Protein AF-A0A660NE47-F1 (afdb_monomer_lite)

Structure (mmCIF, N/CA/C/O backbone):
data_AF-A0A660NE47-F1
#
_entry.id   AF-A0A660NE47-F1
#
loop_
_atom_site.group_PDB
_atom_site.id
_atom_site.type_symbol
_atom_site.label_atom_id
_atom_site.label_alt_id
_atom_site.label_comp_id
_atom_site.label_asym_id
_atom_site.label_entity_id
_atom_site.label_seq_id
_atom_site.pdbx_PDB_ins_code
_atom_site.Cartn_x
_atom_site.Cartn_y
_atom_site.Cartn_z
_atom_site.occupancy
_atom_site.B_iso_or_equiv
_atom_site.auth_seq_id
_atom_site.auth_comp_id
_atom_site.auth_asym_id
_atom_site.auth_atom_id
_atom_site.pdbx_PDB_model_num
ATOM 1 N N . MET A 1 1 ? -8.310 1.914 -0.118 1.00 94.19 1 MET A N 1
ATOM 2 C CA . MET A 1 1 ? -9.191 2.008 1.067 1.00 94.19 1 MET A CA 1
ATOM 3 C C . MET A 1 1 ? -9.814 0.645 1.311 1.00 94.19 1 MET A C 1
ATOM 5 O O . MET A 1 1 ? -10.153 -0.003 0.332 1.00 94.19 1 MET A O 1
ATOM 9 N N . CYS A 1 2 ? -9.970 0.223 2.563 1.00 96.62 2 CYS A N 1
ATOM 10 C CA . CYS A 1 2 ? -10.656 -1.017 2.939 1.00 96.62 2 CYS A CA 1
ATOM 11 C C . CYS A 1 2 ? -11.345 -0.868 4.303 1.00 96.62 2 CYS A C 1
ATOM 13 O O . CYS A 1 2 ? -11.021 0.042 5.065 1.00 96.62 2 CYS A O 1
ATOM 15 N N . VAL A 1 3 ? -12.279 -1.763 4.622 1.00 96.12 3 VAL A N 1
ATOM 16 C CA . VAL A 1 3 ? -12.955 -1.817 5.927 1.00 96.12 3 VAL A CA 1
ATOM 17 C C . VAL A 1 3 ? -12.484 -3.055 6.684 1.00 96.12 3 VAL A C 1
ATOM 19 O O . VAL A 1 3 ? -12.405 -4.131 6.096 1.00 96.12 3 VAL A O 1
ATOM 22 N N . ALA A 1 4 ? -12.189 -2.905 7.975 1.00 94.62 4 ALA A N 1
ATOM 23 C CA . ALA A 1 4 ? -11.858 -4.004 8.878 1.00 94.62 4 ALA A CA 1
ATOM 24 C C . ALA A 1 4 ? -12.346 -3.686 10.294 1.00 94.62 4 ALA A C 1
ATOM 26 O O . ALA A 1 4 ? -12.099 -2.589 10.779 1.00 94.62 4 ALA A O 1
ATOM 27 N N . ASN A 1 5 ? -13.018 -4.626 10.966 1.00 87.31 5 ASN A N 1
ATOM 28 C CA . ASN A 1 5 ? -13.400 -4.525 12.386 1.00 87.31 5 ASN A CA 1
ATOM 29 C C . ASN A 1 5 ? -14.006 -3.164 12.800 1.00 87.31 5 ASN A C 1
ATOM 31 O O . ASN A 1 5 ? -13.603 -2.582 13.800 1.00 87.31 5 ASN A O 1
ATOM 35 N N . 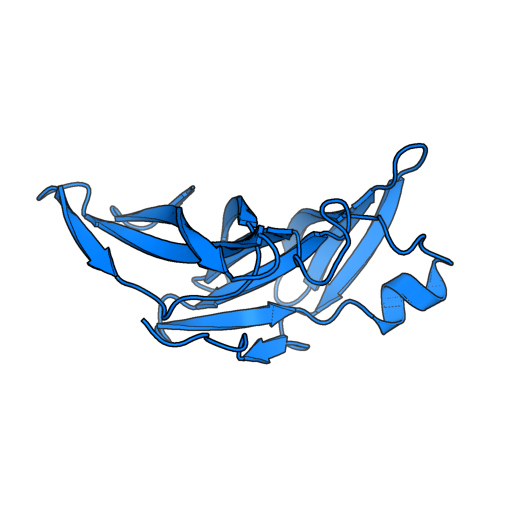ASN A 1 6 ? -14.973 -2.661 12.023 1.00 94.81 6 ASN A N 1
ATOM 36 C CA . ASN A 1 6 ? -15.646 -1.363 12.218 1.00 94.81 6 ASN A CA 1
ATOM 37 C C . ASN A 1 6 ? -14.788 -0.102 11.969 1.00 94.81 6 ASN A C 1
ATOM 39 O O . ASN A 1 6 ? -15.253 1.016 12.175 1.00 94.81 6 ASN A O 1
ATOM 43 N N . ASP A 1 7 ? -13.573 -0.257 11.459 1.00 97.25 7 ASP A N 1
ATOM 44 C CA . ASP A 1 7 ? -12.711 0.841 11.038 1.00 97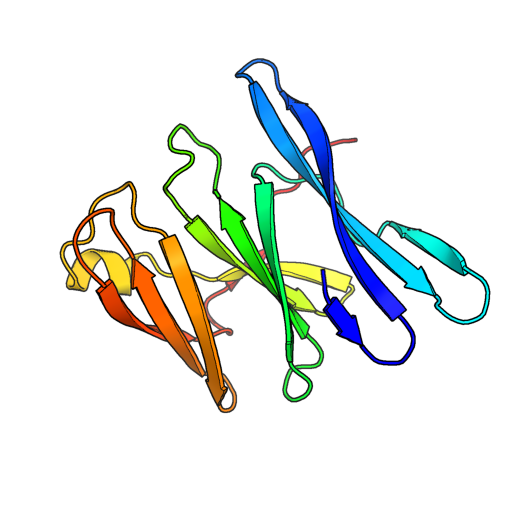.25 7 ASP A CA 1
ATOM 45 C C . ASP A 1 7 ? -12.616 0.895 9.500 1.00 97.25 7 ASP A C 1
ATOM 47 O O . ASP A 1 7 ? -12.475 -0.122 8.814 1.00 97.25 7 ASP A O 1
ATOM 51 N N . LEU A 1 8 ? -12.666 2.106 8.941 1.00 97.88 8 LEU A N 1
ATOM 52 C CA . LEU A 1 8 ? -12.334 2.393 7.546 1.00 97.88 8 LEU A CA 1
ATOM 53 C C . LEU A 1 8 ? -10.872 2.821 7.449 1.00 97.88 8 LEU A C 1
ATOM 55 O O . LEU A 1 8 ? -10.514 3.895 7.930 1.00 97.88 8 LEU A O 1
ATOM 59 N N . TYR A 1 9 ? -10.050 2.031 6.772 1.00 98.31 9 TYR A N 1
ATOM 60 C CA . TYR A 1 9 ? -8.642 2.317 6.519 1.00 98.31 9 TYR A CA 1
ATOM 61 C C . TYR A 1 9 ? -8.475 2.939 5.139 1.00 98.31 9 TYR A C 1
ATOM 63 O O . TYR A 1 9 ? -8.944 2.401 4.131 1.00 98.31 9 TYR A O 1
ATOM 71 N N . TYR A 1 10 ? -7.771 4.061 5.065 1.00 98.12 10 TYR A N 1
ATOM 72 C CA . TYR A 1 10 ? -7.487 4.730 3.802 1.00 98.12 10 TYR A CA 1
ATOM 73 C C . TYR A 1 10 ? -6.130 5.420 3.835 1.00 98.12 10 TYR A C 1
ATOM 75 O O . TYR A 1 10 ? -5.584 5.724 4.892 1.00 98.12 10 TYR A O 1
ATOM 83 N N . ALA A 1 11 ? -5.608 5.690 2.648 1.00 97.62 11 ALA A N 1
ATOM 84 C CA . ALA A 1 11 ? -4.415 6.482 2.446 1.00 97.62 11 ALA A CA 1
ATOM 85 C C . ALA A 1 11 ? -4.769 7.703 1.601 1.00 97.62 11 ALA A C 1
ATOM 87 O O . ALA A 1 11 ? -5.683 7.652 0.776 1.00 97.62 11 ALA A O 1
ATOM 88 N N . THR A 1 12 ? -4.045 8.795 1.805 1.00 96.44 12 THR A N 1
ATOM 89 C CA . THR A 1 12 ? -4.132 9.981 0.950 1.00 96.44 12 THR A CA 1
ATOM 90 C C . THR A 1 12 ? -2.742 10.523 0.698 1.00 96.44 12 THR A C 1
ATOM 92 O O . THR A 1 12 ? -1.895 10.472 1.591 1.00 96.44 12 THR A O 1
ATOM 95 N N . VAL A 1 13 ? -2.540 11.090 -0.491 1.00 96.06 13 VAL A N 1
ATOM 96 C CA . VAL A 1 13 ? -1.419 11.997 -0.738 1.00 96.06 13 VAL A CA 1
ATOM 97 C C . VAL A 1 13 ? -1.684 13.254 0.088 1.00 96.06 13 VAL A C 1
ATOM 99 O O . VAL A 1 13 ? -2.750 13.858 -0.034 1.00 96.06 13 VAL A O 1
ATOM 102 N N . VAL A 1 14 ? -0.766 13.598 0.987 1.00 97.12 14 VAL A N 1
ATOM 103 C CA . VAL A 1 14 ? -0.883 14.747 1.901 1.00 97.12 14 VAL A CA 1
ATOM 104 C C . VAL A 1 14 ? -0.087 15.954 1.411 1.00 97.12 14 VAL A C 1
ATOM 106 O O . VAL A 1 14 ? -0.449 17.087 1.716 1.00 97.12 14 VAL A O 1
ATOM 109 N N . ARG A 1 15 ? 0.968 15.722 0.624 1.00 95.56 15 ARG A N 1
ATOM 110 C CA . ARG A 1 15 ? 1.747 16.750 -0.075 1.00 95.56 15 ARG A CA 1
ATOM 111 C C . ARG A 1 15 ? 2.556 16.125 -1.211 1.00 95.56 15 ARG A C 1
ATOM 113 O O . ARG A 1 15 ? 2.564 14.908 -1.382 1.00 95.56 15 ARG A O 1
ATOM 120 N N . PHE A 1 16 ? 3.294 16.965 -1.920 1.00 92.81 16 PHE A N 1
ATOM 121 C CA . PHE A 1 16 ? 4.367 16.558 -2.818 1.00 92.81 16 PHE A CA 1
ATOM 122 C C . PHE A 1 16 ? 5.694 17.099 -2.283 1.00 92.81 16 PHE A C 1
ATOM 124 O O . PHE A 1 16 ? 5.711 18.168 -1.669 1.00 92.81 16 PHE A O 1
ATOM 131 N N . ASP A 1 17 ? 6.791 16.368 -2.476 1.00 90.56 17 ASP A N 1
ATOM 132 C CA . ASP A 1 17 ? 8.125 16.888 -2.165 1.00 90.56 17 ASP A CA 1
ATOM 133 C C . ASP A 1 17 ? 8.651 17.832 -3.269 1.00 90.56 17 ASP A C 1
ATOM 135 O O . ASP A 1 17 ? 7.964 18.125 -4.252 1.00 90.56 17 ASP A O 1
ATOM 139 N N . ALA A 1 18 ? 9.883 18.326 -3.113 1.00 90.19 18 ALA A N 1
ATOM 140 C CA . ALA A 1 18 ? 10.506 19.240 -4.075 1.00 90.19 18 ALA A CA 1
ATOM 141 C C . ALA A 1 18 ? 10.665 18.637 -5.487 1.00 90.19 18 ALA A C 1
ATOM 143 O O . ALA A 1 18 ? 10.683 19.379 -6.469 1.00 90.19 18 ALA A O 1
ATOM 144 N N . ALA A 1 19 ? 10.743 17.308 -5.600 1.00 88.69 19 ALA A N 1
ATOM 145 C CA . ALA A 1 19 ? 10.821 16.578 -6.861 1.00 88.69 19 ALA A CA 1
ATOM 146 C C . ALA A 1 19 ? 9.432 16.206 -7.419 1.00 88.69 19 ALA A C 1
ATOM 148 O O . ALA A 1 19 ? 9.344 15.471 -8.400 1.00 88.69 19 ALA A O 1
ATOM 149 N N . LYS A 1 20 ? 8.347 16.736 -6.830 1.00 88.94 20 LYS A N 1
ATOM 150 C CA . LYS A 1 20 ? 6.948 16.409 -7.156 1.00 88.94 20 LYS A CA 1
ATOM 151 C C . LYS A 1 20 ? 6.596 14.938 -6.915 1.00 88.94 20 LYS A C 1
ATOM 153 O O . LYS A 1 20 ? 5.643 14.430 -7.502 1.00 88.94 20 LYS A O 1
ATOM 158 N N . ILE A 1 21 ? 7.318 14.265 -6.024 1.00 89.62 21 ILE A N 1
ATOM 159 C CA . ILE A 1 21 ? 7.006 12.901 -5.600 1.00 89.62 21 ILE A CA 1
ATOM 160 C C . ILE A 1 21 ? 5.843 12.980 -4.599 1.00 89.62 21 ILE A C 1
ATOM 162 O O . ILE A 1 21 ? 5.924 13.756 -3.639 1.00 89.62 21 ILE A O 1
ATOM 166 N N . PRO A 1 22 ? 4.744 12.223 -4.793 1.00 93.06 22 PRO A N 1
ATOM 167 C CA . PRO A 1 22 ? 3.651 12.182 -3.832 1.00 93.06 22 PRO A CA 1
ATOM 168 C C . PRO A 1 22 ? 4.141 11.639 -2.493 1.00 93.06 22 PRO A C 1
ATOM 170 O O . PRO A 1 22 ? 4.823 10.618 -2.429 1.00 93.06 22 PRO A O 1
ATOM 173 N N . ILE A 1 23 ? 3.743 12.311 -1.421 1.00 94.88 23 ILE A N 1
ATOM 174 C CA . ILE A 1 23 ? 3.948 11.866 -0.050 1.00 94.88 23 ILE A CA 1
ATOM 175 C C . ILE A 1 23 ? 2.590 11.458 0.512 1.00 94.88 23 ILE A C 1
ATOM 177 O O . ILE A 1 23 ? 1.667 12.275 0.555 1.00 94.88 23 ILE A O 1
ATOM 181 N N . SER A 1 24 ? 2.460 10.202 0.927 1.00 95.94 24 SER A N 1
ATOM 182 C CA . SER A 1 24 ? 1.222 9.621 1.444 1.00 95.94 24 SER A CA 1
ATOM 183 C C . SER A 1 24 ? 1.269 9.372 2.947 1.00 95.94 24 SER A C 1
ATOM 185 O O . SER A 1 24 ? 2.331 9.269 3.553 1.00 95.94 24 SER A O 1
ATOM 187 N N . GLN A 1 25 ? 0.090 9.246 3.554 1.00 97.56 25 GLN A N 1
ATOM 188 C CA . GLN A 1 25 ? -0.077 8.826 4.946 1.00 97.56 25 GLN A CA 1
ATOM 189 C C . GLN A 1 25 ? -1.328 7.956 5.083 1.00 97.56 25 GLN A C 1
ATOM 191 O O . GLN A 1 25 ? -2.333 8.206 4.408 1.00 97.56 25 GLN A O 1
ATOM 196 N N . ILE A 1 26 ? -1.271 6.943 5.953 1.00 98.06 26 ILE A N 1
ATOM 197 C CA . ILE A 1 26 ? -2.402 6.056 6.241 1.00 98.06 26 ILE A CA 1
ATOM 198 C C . ILE A 1 26 ? -3.155 6.556 7.474 1.00 98.06 26 ILE A C 1
ATOM 200 O O . ILE A 1 26 ? -2.581 6.976 8.483 1.00 98.06 26 ILE A O 1
ATOM 204 N N . TYR A 1 27 ? -4.473 6.474 7.380 1.00 98.12 27 TYR A N 1
ATOM 205 C CA . TYR A 1 27 ? -5.427 6.869 8.396 1.00 98.12 27 TYR A CA 1
ATOM 206 C C . TYR A 1 27 ? -6.442 5.755 8.617 1.00 98.12 27 TYR A C 1
ATOM 208 O O . TYR A 1 27 ? -6.682 4.923 7.737 1.00 98.12 27 TYR A O 1
ATOM 216 N N . LYS A 1 28 ? -7.113 5.816 9.766 1.00 97.75 28 LYS A N 1
ATOM 217 C CA . LYS A 1 28 ? -8.392 5.139 9.959 1.00 97.75 28 LYS A CA 1
ATOM 218 C C . LYS A 1 28 ? -9.485 6.083 10.424 1.00 97.75 28 LYS A C 1
ATOM 220 O O . LYS A 1 28 ? -9.199 7.120 11.027 1.00 97.75 28 LYS A O 1
ATOM 225 N N . VAL A 1 29 ? -10.725 5.706 10.150 1.00 98.38 29 VAL A N 1
ATOM 226 C CA . VAL A 1 29 ? -11.934 6.324 10.693 1.00 98.38 29 VAL A CA 1
ATOM 227 C C . VAL A 1 29 ? -12.771 5.244 11.360 1.00 98.38 29 VAL A C 1
ATOM 229 O O . VAL A 1 29 ? -13.156 4.283 10.700 1.00 98.38 29 VAL A O 1
ATOM 232 N N . ASP A 1 30 ? -13.074 5.439 12.639 1.00 97.88 30 ASP A N 1
ATOM 233 C CA . ASP A 1 30 ? -14.055 4.630 13.364 1.00 97.88 30 ASP A CA 1
ATOM 234 C C . ASP A 1 30 ? -15.440 4.863 12.746 1.00 97.88 30 ASP A C 1
ATOM 236 O O . ASP A 1 30 ? -15.914 6.001 12.643 1.00 97.88 30 ASP A O 1
ATOM 240 N N . LEU A 1 31 ? -16.091 3.799 12.275 1.00 97.12 31 LEU A N 1
ATOM 241 C CA . LEU A 1 31 ? -17.361 3.914 11.561 1.00 97.12 31 LEU A CA 1
ATOM 242 C C . LEU A 1 31 ? -18.546 4.235 12.479 1.00 97.12 31 LEU A C 1
ATOM 244 O O . LEU A 1 31 ? -19.560 4.725 11.975 1.00 97.12 31 LEU A O 1
ATOM 248 N N . THR A 1 32 ? -18.419 4.045 13.792 1.00 97.50 32 THR A N 1
ATOM 249 C CA . THR A 1 32 ? -19.452 4.370 14.782 1.00 97.50 32 THR A CA 1
ATOM 250 C C . THR A 1 32 ? -19.436 5.857 15.116 1.00 97.50 32 THR A C 1
ATOM 252 O O . THR A 1 32 ? -20.445 6.538 14.950 1.00 97.50 32 THR A O 1
ATOM 255 N N . ASN A 1 33 ? -18.294 6.383 15.563 1.00 97.06 33 ASN A N 1
ATOM 256 C CA . ASN A 1 33 ? -18.187 7.759 16.074 1.00 97.06 33 ASN A CA 1
ATOM 257 C C . ASN A 1 33 ? -17.518 8.740 15.092 1.00 97.06 33 ASN A C 1
ATOM 259 O O . ASN A 1 33 ? -17.394 9.925 15.396 1.00 97.06 33 ASN A O 1
ATOM 263 N N . LYS A 1 34 ? -17.101 8.262 13.912 1.00 96.69 34 LYS A N 1
ATOM 264 C CA . LYS A 1 34 ? -16.456 9.041 12.839 1.00 96.69 34 LYS A CA 1
ATOM 265 C C . LYS A 1 34 ? -15.100 9.641 13.223 1.00 96.69 34 LYS A C 1
ATOM 267 O O . LYS A 1 34 ? -14.572 10.485 12.495 1.00 96.69 34 LYS A O 1
ATOM 272 N N . LYS A 1 35 ? -14.492 9.200 14.330 1.00 98.12 35 LYS A N 1
ATOM 273 C CA . LYS A 1 35 ? -13.183 9.682 14.775 1.00 98.12 35 LYS A CA 1
ATOM 274 C C . LYS A 1 35 ? -12.095 9.246 13.799 1.00 98.12 35 LYS A C 1
ATOM 276 O O . LYS A 1 35 ? -11.852 8.058 13.599 1.00 98.12 35 LYS A O 1
ATOM 281 N N . LYS A 1 36 ? -11.385 10.230 13.247 1.00 97.69 36 LYS A N 1
ATOM 282 C CA . LYS A 1 36 ? -10.203 10.033 12.402 1.00 97.69 36 LYS A CA 1
ATOM 283 C C . LYS A 1 36 ? -8.942 9.883 13.255 1.00 97.69 36 LYS A C 1
ATOM 285 O O . LYS A 1 36 ? -8.717 10.669 14.171 1.00 97.69 36 LYS A O 1
ATOM 290 N N . THR A 1 37 ? -8.091 8.921 12.906 1.00 97.50 37 THR A N 1
ATOM 291 C CA . THR A 1 37 ? -6.794 8.666 13.553 1.00 97.50 37 THR A CA 1
ATOM 292 C C . THR A 1 37 ? -5.695 8.545 12.495 1.00 97.50 37 THR A C 1
ATOM 294 O O . THR A 1 37 ? -5.885 7.858 11.491 1.00 97.50 37 THR A O 1
ATOM 297 N N . LYS A 1 38 ? -4.554 9.217 12.708 1.00 97.06 38 LYS A N 1
ATOM 298 C CA . LYS A 1 38 ? -3.318 9.005 11.931 1.00 97.06 38 LYS A CA 1
ATOM 299 C C . LYS A 1 38 ? -2.704 7.667 12.348 1.00 97.06 38 LYS A C 1
ATOM 301 O O . LYS A 1 38 ? -2.526 7.452 13.542 1.00 97.06 38 LYS A O 1
ATOM 306 N N . LEU A 1 39 ? -2.406 6.789 11.392 1.00 96.88 39 LEU A N 1
ATOM 307 C CA . LEU A 1 39 ? -1.862 5.455 11.678 1.00 96.88 39 LEU A CA 1
ATOM 308 C C . LEU A 1 39 ? -0.364 5.330 11.415 1.00 96.88 39 LEU A C 1
ATOM 310 O O . LEU A 1 39 ? 0.293 4.522 12.058 1.00 96.88 39 LEU A O 1
ATOM 314 N N . THR A 1 40 ? 0.168 6.107 10.476 1.00 96.38 40 THR A N 1
ATOM 315 C CA . THR A 1 40 ? 1.584 6.066 10.095 1.00 96.38 40 THR A CA 1
ATOM 316 C C . THR A 1 40 ? 2.186 7.464 10.124 1.00 96.38 40 THR A C 1
ATOM 318 O O . THR A 1 40 ? 1.457 8.460 10.113 1.00 96.38 40 THR A O 1
ATOM 321 N N . GLY A 1 41 ? 3.518 7.546 10.077 1.00 96.25 41 GLY A N 1
ATOM 322 C CA . GLY A 1 41 ? 4.189 8.730 9.541 1.00 96.25 41 GLY A CA 1
ATOM 323 C C . GLY A 1 41 ? 3.876 8.917 8.054 1.00 96.25 41 GLY A C 1
ATOM 324 O O . GLY A 1 41 ? 3.135 8.132 7.446 1.00 96.25 41 GLY A O 1
ATOM 325 N N . GLN A 1 42 ? 4.428 9.968 7.466 1.00 96.31 42 GLN A N 1
ATOM 326 C CA . GLN A 1 42 ? 4.351 10.166 6.027 1.00 96.31 42 GLN A CA 1
ATOM 327 C C . GLN A 1 42 ? 5.397 9.306 5.319 1.00 96.31 42 GLN A C 1
ATOM 329 O O . GLN A 1 42 ? 6.473 9.084 5.856 1.00 96.31 42 GLN A O 1
ATOM 334 N N . PHE A 1 43 ? 5.105 8.819 4.120 1.00 94.56 43 PHE A N 1
ATOM 335 C CA . PHE A 1 43 ? 6.025 8.012 3.317 1.00 94.56 43 PHE A CA 1
ATOM 336 C C . PHE A 1 43 ? 5.939 8.419 1.848 1.00 94.56 43 PHE A C 1
ATOM 338 O O . PHE A 1 43 ? 4.922 8.946 1.393 1.00 94.56 43 PHE A O 1
ATOM 345 N N . LYS A 1 44 ? 7.018 8.195 1.098 1.00 92.94 44 LYS A N 1
ATOM 346 C CA . LYS A 1 44 ? 7.037 8.449 -0.344 1.00 92.94 44 LYS A CA 1
ATOM 347 C C . LYS A 1 44 ? 6.164 7.444 -1.088 1.00 92.94 44 LYS A C 1
ATOM 349 O O . LYS A 1 44 ? 6.150 6.261 -0.762 1.00 92.94 44 LYS A O 1
ATOM 354 N N . GLY A 1 45 ? 5.498 7.916 -2.131 1.00 92.50 45 GLY A N 1
ATOM 355 C CA . GLY A 1 45 ? 4.663 7.101 -2.997 1.00 92.50 45 GLY A CA 1
ATOM 356 C C . GLY A 1 45 ? 3.181 7.409 -2.861 1.00 92.50 45 GLY A C 1
ATOM 357 O O . GLY A 1 45 ? 2.736 8.132 -1.965 1.00 92.50 45 GLY A O 1
ATOM 358 N N . LYS A 1 46 ? 2.399 6.854 -3.784 1.00 93.81 46 LYS A N 1
ATOM 359 C CA . LYS A 1 46 ? 0.939 6.966 -3.797 1.00 93.81 46 LYS A CA 1
ATOM 360 C C . LYS A 1 46 ? 0.331 5.585 -3.626 1.00 93.81 46 LYS A C 1
ATOM 362 O O . LYS A 1 46 ? 0.659 4.660 -4.356 1.00 93.81 46 LYS A O 1
ATOM 367 N N . VAL A 1 47 ? -0.597 5.465 -2.686 1.00 95.00 47 VAL A N 1
ATOM 368 C CA . VAL A 1 47 ? -1.381 4.240 -2.518 1.00 95.00 47 VAL A CA 1
ATOM 369 C C . VAL A 1 47 ? -2.459 4.161 -3.597 1.00 95.00 47 VAL A C 1
ATOM 371 O O . VAL A 1 47 ? -3.276 5.074 -3.727 1.00 95.00 47 VAL A O 1
ATOM 374 N N . ASP A 1 48 ? -2.466 3.055 -4.338 1.00 92.75 48 ASP A N 1
ATOM 375 C CA . ASP A 1 48 ? -3.444 2.752 -5.385 1.00 92.75 48 ASP A CA 1
ATOM 376 C C . ASP A 1 48 ? -4.618 1.945 -4.804 1.00 92.75 48 ASP A C 1
ATOM 378 O O . ASP A 1 48 ? -5.781 2.318 -4.965 1.00 92.75 48 ASP A O 1
ATOM 382 N N . THR A 1 49 ? -4.315 0.872 -4.066 1.00 95.44 49 THR A N 1
ATOM 383 C CA . THR A 1 49 ? -5.325 -0.060 -3.542 1.00 95.44 49 THR A CA 1
ATOM 384 C C . THR A 1 49 ? -4.983 -0.497 -2.124 1.00 95.44 49 THR A C 1
ATOM 386 O O . THR A 1 49 ? -3.816 -0.550 -1.742 1.00 95.44 49 THR A O 1
ATOM 389 N N . MET A 1 50 ? -6.004 -0.808 -1.320 1.00 97.06 50 MET A N 1
ATOM 390 C CA . MET A 1 50 ? -5.811 -1.396 0.009 1.00 97.06 50 MET A CA 1
ATOM 391 C C . MET A 1 50 ? -6.805 -2.528 0.227 1.00 97.06 50 MET A C 1
ATOM 393 O O . MET A 1 50 ? -7.954 -2.405 -0.193 1.00 97.06 50 MET A O 1
ATOM 397 N N . TYR A 1 51 ? -6.382 -3.567 0.936 1.00 93.81 51 TYR A N 1
ATOM 398 C CA . TYR A 1 51 ? -7.180 -4.755 1.226 1.00 93.81 51 TYR A CA 1
ATOM 399 C C . TYR A 1 51 ? -6.966 -5.173 2.677 1.00 93.81 51 TYR A C 1
ATOM 401 O O . TYR A 1 51 ? -5.842 -5.111 3.170 1.00 93.81 51 TYR A O 1
ATOM 409 N N . TYR A 1 52 ? -8.016 -5.626 3.356 1.00 94.12 52 TYR A N 1
ATOM 410 C CA . TYR A 1 52 ? -7.866 -6.220 4.681 1.00 94.12 52 TYR A CA 1
ATOM 411 C C . TYR A 1 52 ? -7.693 -7.732 4.566 1.00 94.12 52 TYR A C 1
ATOM 413 O O . TYR A 1 52 ? -8.498 -8.392 3.913 1.00 94.12 52 TYR A O 1
ATOM 421 N N . TYR A 1 53 ? -6.671 -8.260 5.233 1.00 89.38 53 TYR A N 1
ATOM 422 C CA . TYR A 1 53 ? -6.389 -9.685 5.319 1.00 89.38 53 TYR A CA 1
ATOM 423 C C . TYR A 1 53 ? -6.492 -10.147 6.778 1.00 89.38 53 TYR A C 1
ATOM 425 O O . TYR A 1 53 ? -5.610 -9.830 7.586 1.00 89.38 53 TYR A O 1
ATOM 433 N N . PRO A 1 54 ? -7.568 -10.881 7.129 1.00 87.56 54 PRO A N 1
ATOM 434 C CA . PRO A 1 54 ? -7.829 -11.301 8.502 1.00 87.56 54 PRO A CA 1
ATOM 435 C C . PRO A 1 54 ? -6.753 -12.219 9.083 1.00 87.56 54 PRO A C 1
ATOM 437 O O . PRO A 1 54 ? -6.399 -12.044 10.245 1.00 87.56 54 PRO A O 1
ATOM 440 N N . GLU A 1 55 ? -6.212 -13.144 8.280 1.00 85.25 55 GLU A N 1
ATOM 441 C CA . GLU A 1 55 ? -5.241 -14.164 8.723 1.00 85.25 55 GLU A CA 1
ATOM 442 C C . GLU A 1 55 ? -4.026 -13.553 9.429 1.00 85.25 55 GLU A C 1
ATOM 444 O O . GLU A 1 55 ? -3.581 -14.058 10.454 1.00 85.25 55 GLU A O 1
ATOM 449 N N . ASN A 1 56 ? -3.558 -12.410 8.923 1.00 82.50 56 ASN A N 1
ATOM 450 C CA . ASN A 1 56 ? -2.380 -11.708 9.431 1.00 82.50 56 ASN A CA 1
ATOM 451 C C . ASN A 1 56 ? -2.740 -10.392 10.140 1.00 82.50 56 ASN A C 1
ATOM 453 O O . ASN A 1 56 ? -1.862 -9.555 10.357 1.00 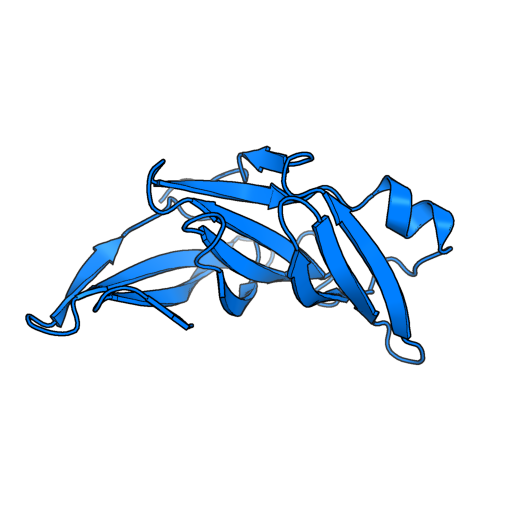82.50 56 ASN A O 1
ATOM 457 N N . ALA A 1 57 ? -4.030 -10.162 10.430 1.00 90.62 57 ALA A N 1
ATOM 458 C CA . ALA A 1 57 ? -4.567 -8.917 10.989 1.00 90.62 57 ALA A CA 1
ATOM 459 C C . ALA A 1 57 ? -3.954 -7.653 10.349 1.00 90.62 57 ALA A C 1
ATOM 461 O O . ALA A 1 57 ? -3.582 -6.696 11.036 1.00 90.62 57 ALA A O 1
ATOM 462 N N . SER A 1 58 ? -3.815 -7.670 9.022 1.00 93.62 58 SER A N 1
ATOM 463 C CA . SER A 1 58 ? -3.021 -6.689 8.284 1.00 93.62 58 SER A CA 1
ATOM 464 C C . SER A 1 58 ? -3.824 -6.045 7.166 1.00 93.62 58 SER A C 1
ATOM 466 O O . SER A 1 58 ? -4.670 -6.673 6.529 1.00 93.62 58 SER A O 1
ATOM 468 N N . VAL A 1 59 ? -3.533 -4.775 6.907 1.00 95.94 59 VAL A N 1
ATOM 469 C CA . VAL A 1 59 ? -4.002 -4.074 5.714 1.00 95.94 59 VAL A CA 1
ATOM 470 C C . VAL A 1 59 ? -2.885 -4.100 4.679 1.00 95.94 59 VAL A C 1
ATOM 472 O O . VAL A 1 59 ? -1.841 -3.481 4.870 1.00 95.94 59 VAL A O 1
ATOM 475 N N . MET A 1 60 ? -3.105 -4.821 3.587 1.00 96.00 60 MET A N 1
ATOM 476 C CA . MET A 1 60 ? -2.194 -4.866 2.447 1.00 96.00 60 MET A CA 1
ATOM 477 C C . MET A 1 60 ? -2.410 -3.638 1.572 1.00 96.00 60 MET A C 1
ATOM 479 O O . MET A 1 60 ? -3.541 -3.183 1.390 1.00 96.00 60 MET A O 1
ATOM 483 N N . VAL A 1 61 ? -1.320 -3.100 1.041 1.00 96.25 61 VAL A N 1
ATOM 484 C CA . VAL A 1 61 ? -1.273 -1.819 0.343 1.00 96.25 61 VAL A CA 1
ATOM 485 C C . VAL A 1 61 ? -0.518 -2.005 -0.966 1.00 96.25 61 VAL A C 1
ATOM 487 O O . VAL A 1 61 ? 0.666 -2.323 -0.959 1.00 96.25 61 VAL A O 1
ATOM 490 N N . GLU A 1 62 ? -1.193 -1.776 -2.087 1.00 95.56 62 GLU A N 1
ATOM 491 C CA . GLU A 1 62 ? -0.538 -1.563 -3.377 1.00 95.56 62 GLU A CA 1
ATOM 492 C C . GLU A 1 62 ? -0.195 -0.083 -3.495 1.00 95.56 62 GLU A C 1
ATOM 494 O O . GLU A 1 62 ? -1.081 0.769 -3.361 1.00 95.56 62 GLU A O 1
ATOM 499 N N . TYR A 1 63 ? 1.067 0.241 -3.760 1.00 93.50 63 TYR A N 1
ATOM 500 C CA . TYR A 1 63 ? 1.494 1.629 -3.902 1.00 93.50 63 TYR A CA 1
ATOM 501 C C . TYR A 1 63 ? 2.509 1.795 -5.029 1.00 93.50 63 TYR A C 1
ATOM 503 O O . TYR A 1 63 ? 3.296 0.888 -5.293 1.00 93.50 63 TYR A O 1
ATOM 511 N N . SER A 1 64 ? 2.488 2.947 -5.699 1.00 89.56 64 SER A N 1
ATOM 512 C CA . SER A 1 64 ? 3.557 3.352 -6.607 1.00 89.56 64 SER A CA 1
ATOM 513 C C . SER A 1 64 ? 4.707 3.951 -5.807 1.00 89.56 64 SER A C 1
ATOM 515 O O . SER A 1 64 ? 4.525 4.920 -5.063 1.00 89.56 64 SER A O 1
ATOM 517 N N . ASP A 1 65 ? 5.881 3.346 -5.946 1.00 73.50 65 ASP A N 1
ATOM 518 C CA . ASP A 1 65 ? 7.105 3.792 -5.297 1.00 73.50 65 ASP A CA 1
ATOM 519 C C . ASP A 1 65 ? 7.715 4.894 -6.166 1.00 73.50 65 ASP A C 1
ATOM 521 O O . ASP A 1 65 ? 8.116 4.686 -7.310 1.00 73.50 65 ASP A O 1
ATOM 525 N N . ALA A 1 66 ? 7.626 6.121 -5.669 1.00 65.12 66 ALA A N 1
ATOM 526 C CA . ALA A 1 66 ? 7.706 7.318 -6.490 1.00 65.12 66 ALA A CA 1
ATOM 527 C C . ALA A 1 66 ? 9.143 7.827 -6.717 1.00 65.12 66 ALA A C 1
ATOM 529 O O . ALA A 1 66 ? 9.326 8.970 -7.133 1.00 65.12 66 ALA A O 1
ATOM 530 N N . ASP A 1 67 ? 10.159 6.982 -6.528 1.00 64.38 67 ASP A N 1
ATOM 531 C CA . ASP A 1 67 ? 11.550 7.269 -6.902 1.00 64.38 67 ASP A CA 1
ATOM 532 C C . ASP A 1 67 ? 11.746 7.180 -8.439 1.00 64.38 67 ASP A C 1
ATOM 534 O O . ASP A 1 67 ? 12.503 6.373 -8.973 1.00 64.38 67 ASP A O 1
ATOM 538 N N . GLY A 1 68 ? 11.033 8.044 -9.174 1.00 54.94 68 GLY A N 1
ATOM 539 C CA . GLY A 1 68 ? 11.245 8.324 -10.600 1.00 54.94 68 GLY A CA 1
ATOM 540 C C . GLY A 1 68 ? 10.394 7.530 -11.594 1.00 54.94 68 GLY A C 1
ATOM 541 O O . GLY A 1 68 ? 10.494 7.782 -12.795 1.00 54.94 68 GLY A O 1
ATOM 542 N N . ASN A 1 69 ? 9.539 6.604 -11.143 1.00 63.84 69 ASN A N 1
ATOM 543 C CA . ASN A 1 69 ? 8.680 5.827 -12.038 1.00 63.84 69 ASN A CA 1
ATOM 544 C C . ASN A 1 69 ? 7.306 5.527 -11.424 1.00 63.84 69 ASN A C 1
ATOM 546 O O . ASN A 1 69 ? 7.140 4.566 -10.684 1.00 63.84 69 ASN A O 1
ATOM 550 N N . GLU A 1 70 ? 6.282 6.299 -11.798 1.00 62.66 70 GLU A N 1
ATOM 551 C CA . GLU A 1 70 ? 4.901 6.123 -11.306 1.00 62.66 70 GLU A CA 1
ATOM 552 C C . GLU A 1 70 ? 4.286 4.749 -11.636 1.00 62.66 70 GLU A C 1
ATOM 554 O O . GLU A 1 70 ? 3.284 4.333 -11.043 1.00 62.66 70 GLU A O 1
ATOM 559 N N . ASN A 1 71 ? 4.884 4.032 -12.588 1.00 68.56 71 ASN A N 1
ATOM 560 C CA . ASN A 1 71 ? 4.466 2.694 -12.978 1.00 68.56 71 ASN A CA 1
ATOM 561 C C . ASN A 1 71 ? 5.190 1.594 -12.189 1.00 68.56 71 ASN A C 1
ATOM 563 O O . ASN A 1 71 ? 4.787 0.437 -12.262 1.00 68.56 71 ASN A O 1
ATOM 567 N N . TYR A 1 72 ? 6.217 1.926 -11.404 1.00 82.00 72 TYR A N 1
ATOM 568 C CA . TYR A 1 72 ? 6.827 0.977 -10.484 1.00 82.00 72 TYR A CA 1
ATOM 569 C C . TYR A 1 72 ? 5.965 0.855 -9.225 1.00 82.00 72 TYR A C 1
ATOM 571 O O . TYR A 1 72 ? 5.880 1.775 -8.414 1.00 82.00 72 TYR A O 1
ATOM 579 N N . GLY A 1 73 ? 5.258 -0.268 -9.094 1.00 89.06 73 GLY A N 1
ATOM 580 C CA . GLY A 1 73 ? 4.330 -0.504 -7.986 1.00 89.06 73 GLY A CA 1
ATOM 581 C C . GLY A 1 73 ? 4.767 -1.665 -7.111 1.00 89.06 73 GLY A C 1
ATOM 582 O O . GLY A 1 73 ? 5.050 -2.729 -7.656 1.00 89.06 73 GLY A O 1
ATOM 583 N N . LYS A 1 74 ? 4.775 -1.488 -5.789 1.00 92.94 74 LYS A N 1
ATOM 584 C CA . LYS A 1 74 ? 5.151 -2.504 -4.794 1.00 92.94 74 LYS A CA 1
ATOM 585 C C . LYS A 1 74 ? 3.983 -2.826 -3.859 1.00 92.94 74 LYS A C 1
ATOM 587 O O . LYS A 1 74 ? 2.944 -2.158 -3.875 1.00 92.94 74 LYS A O 1
ATOM 592 N N . LEU A 1 75 ? 4.179 -3.848 -3.026 1.00 95.12 75 LEU A N 1
ATOM 593 C CA . LEU A 1 75 ? 3.293 -4.161 -1.910 1.00 95.12 75 LEU A CA 1
ATOM 594 C C . LEU A 1 75 ? 3.898 -3.706 -0.582 1.00 95.12 75 LEU A C 1
ATOM 596 O O . LEU A 1 75 ? 5.097 -3.837 -0.342 1.00 95.12 75 LEU A O 1
ATOM 600 N N . ALA A 1 76 ? 3.041 -3.229 0.307 1.00 96.25 76 ALA A N 1
ATOM 601 C CA . ALA A 1 76 ? 3.346 -2.997 1.708 1.00 96.25 76 ALA A CA 1
ATOM 602 C C . ALA A 1 76 ? 2.250 -3.602 2.593 1.00 96.25 76 ALA A C 1
ATOM 604 O O . ALA A 1 76 ? 1.122 -3.815 2.150 1.00 96.25 76 ALA A O 1
ATOM 605 N N . ALA A 1 77 ? 2.580 -3.868 3.851 1.00 96.69 77 ALA A N 1
ATOM 606 C CA . ALA A 1 77 ? 1.659 -4.384 4.852 1.00 96.69 77 ALA A CA 1
ATOM 607 C C . ALA A 1 77 ? 1.644 -3.450 6.063 1.00 96.69 77 ALA A C 1
ATOM 609 O O . ALA A 1 77 ? 2.691 -3.170 6.653 1.00 96.69 77 ALA A O 1
ATOM 610 N N . TYR A 1 78 ? 0.459 -2.969 6.430 1.00 97.31 78 TYR A N 1
ATOM 611 C CA . TYR A 1 78 ? 0.214 -2.301 7.701 1.00 97.31 78 TYR A CA 1
ATOM 612 C C . TYR A 1 78 ? -0.314 -3.318 8.714 1.00 97.31 78 TYR A C 1
ATOM 614 O O . TYR A 1 78 ? -1.448 -3.786 8.589 1.00 97.31 78 TYR A O 1
ATOM 622 N N . SER A 1 79 ? 0.499 -3.645 9.717 1.00 95.50 79 SER A N 1
ATOM 623 C CA . SER A 1 79 ? 0.091 -4.506 10.829 1.00 95.50 79 SER A CA 1
ATOM 624 C C . SER A 1 79 ? -0.802 -3.717 11.785 1.00 95.50 79 SER A C 1
ATOM 626 O O . SER A 1 79 ? -0.366 -2.716 12.356 1.00 95.50 79 SER A O 1
ATOM 628 N N . ILE A 1 80 ? -2.051 -4.156 11.979 1.00 93.88 80 ILE A N 1
ATOM 629 C CA . ILE A 1 80 ? -2.991 -3.468 12.880 1.00 93.88 80 ILE A CA 1
ATOM 630 C C . ILE A 1 80 ? -2.540 -3.606 14.339 1.00 93.88 80 ILE A C 1
ATOM 632 O O . ILE A 1 80 ? -2.672 -2.655 15.106 1.00 93.88 80 ILE A O 1
ATOM 636 N N . GLY A 1 81 ? -1.998 -4.769 14.716 1.00 91.62 81 GLY A N 1
ATOM 637 C CA . GLY A 1 81 ? -1.533 -5.030 16.080 1.00 91.62 81 GLY A CA 1
ATOM 638 C C . GLY A 1 81 ? -0.253 -4.273 16.436 1.00 91.62 81 GLY A C 1
ATOM 639 O O . GLY A 1 81 ? -0.138 -3.749 17.538 1.00 91.62 81 GLY A O 1
ATOM 640 N N . GLU A 1 82 ? 0.692 -4.179 15.497 1.00 92.88 82 GLU A N 1
ATOM 641 C CA . GLU A 1 82 ? 1.988 -3.518 15.726 1.00 92.88 82 GLU A CA 1
ATOM 642 C C . GLU A 1 82 ? 1.971 -2.026 15.372 1.00 92.88 82 GLU A C 1
ATOM 644 O O . GLU A 1 82 ? 2.918 -1.303 15.676 1.00 92.88 82 GLU A O 1
ATOM 649 N N . GLY A 1 83 ? 0.944 -1.557 14.660 1.00 94.19 83 GLY A N 1
ATOM 650 C CA . GLY A 1 83 ? 0.860 -0.178 14.183 1.00 94.19 83 GLY A CA 1
ATOM 651 C C . GLY A 1 83 ? 1.956 0.205 13.182 1.00 94.19 83 GLY A C 1
ATOM 652 O O . GLY A 1 83 ? 2.257 1.387 13.032 1.00 94.19 83 GLY A O 1
ATOM 653 N N . THR A 1 84 ? 2.566 -0.772 12.507 1.00 95.62 84 THR A N 1
ATOM 654 C CA . THR A 1 84 ? 3.758 -0.568 11.672 1.00 95.62 84 THR A CA 1
ATOM 655 C C . THR A 1 84 ? 3.463 -0.856 10.203 1.00 95.62 84 THR A C 1
ATOM 657 O O . THR A 1 84 ? 2.853 -1.872 9.870 1.00 95.62 84 THR A O 1
ATOM 660 N N . LEU A 1 85 ? 3.930 0.030 9.315 1.00 97.44 85 LEU A N 1
ATOM 661 C CA . LEU A 1 85 ? 3.913 -0.160 7.864 1.00 97.44 85 LEU A CA 1
ATOM 662 C C . LEU A 1 85 ? 5.271 -0.690 7.393 1.00 97.44 85 LEU A C 1
ATOM 664 O O . LEU A 1 85 ? 6.313 -0.108 7.695 1.00 97.44 85 LEU A O 1
ATOM 668 N N . SER A 1 86 ? 5.268 -1.791 6.650 1.00 96.88 86 SER A N 1
ATOM 669 C CA . SER A 1 86 ? 6.476 -2.417 6.103 1.00 96.88 86 SER A CA 1
ATOM 670 C C . SER A 1 86 ? 6.339 -2.652 4.603 1.00 96.88 86 SER A C 1
ATOM 672 O O . SER A 1 86 ? 5.292 -3.114 4.157 1.00 96.88 86 SER A O 1
ATOM 674 N N . SER A 1 87 ? 7.389 -2.367 3.833 1.00 95.69 87 SER A N 1
ATOM 675 C CA . SER A 1 87 ? 7.467 -2.745 2.419 1.00 95.69 87 SER A CA 1
ATOM 676 C C . SER A 1 87 ? 7.791 -4.229 2.308 1.00 95.69 87 SER A C 1
ATOM 678 O O . SER A 1 87 ? 8.690 -4.714 2.990 1.00 95.69 87 SER A O 1
ATOM 680 N N . ILE A 1 88 ? 7.095 -4.933 1.422 1.00 95.88 88 ILE A N 1
ATOM 681 C CA . ILE A 1 88 ? 7.393 -6.327 1.083 1.00 95.88 88 ILE A CA 1
ATOM 682 C C . ILE A 1 88 ? 8.477 -6.329 0.004 1.00 95.88 88 ILE A C 1
ATOM 684 O O . ILE A 1 88 ? 8.437 -5.519 -0.925 1.00 95.88 88 ILE A O 1
ATOM 688 N N . ASN A 1 89 ? 9.469 -7.201 0.160 1.00 93.69 89 ASN A N 1
ATOM 689 C CA . ASN A 1 89 ? 10.555 -7.372 -0.790 1.00 93.69 89 ASN A CA 1
ATOM 690 C C . ASN A 1 89 ? 10.105 -8.271 -1.947 1.00 93.69 89 ASN A C 1
ATOM 692 O O . ASN A 1 89 ? 9.645 -9.391 -1.739 1.00 93.69 89 ASN A O 1
ATOM 696 N N . ASP A 1 90 ? 10.257 -7.767 -3.165 1.00 92.31 90 ASP A N 1
ATOM 697 C CA . ASP A 1 90 ? 9.939 -8.442 -4.418 1.00 92.31 90 ASP A CA 1
ATOM 698 C C . ASP A 1 90 ? 11.116 -8.441 -5.412 1.00 92.31 90 ASP A C 1
ATOM 700 O O . ASP A 1 90 ? 10.971 -8.904 -6.547 1.00 92.31 90 ASP A O 1
ATOM 704 N N . ASP A 1 91 ? 12.293 -7.953 -5.001 1.00 89.31 91 ASP A N 1
ATOM 705 C CA . ASP A 1 91 ? 13.428 -7.687 -5.890 1.00 89.31 91 ASP A CA 1
ATOM 706 C C . ASP A 1 91 ? 13.940 -8.975 -6.559 1.00 89.31 91 ASP A C 1
ATOM 708 O O . ASP A 1 91 ? 14.132 -9.029 -7.778 1.00 89.31 91 ASP A O 1
ATOM 712 N N . THR A 1 92 ? 14.120 -10.048 -5.778 1.00 89.00 92 THR A N 1
ATOM 713 C CA . THR A 1 92 ? 14.630 -11.335 -6.281 1.00 89.00 92 THR A CA 1
ATOM 714 C C . THR A 1 92 ? 13.682 -11.950 -7.305 1.00 89.00 92 THR A C 1
ATOM 716 O O . THR A 1 92 ? 14.103 -12.416 -8.366 1.00 89.00 92 THR A O 1
ATOM 719 N N . GLN A 1 93 ? 12.386 -11.941 -7.012 1.00 90.06 93 GLN A N 1
ATOM 720 C CA . GLN A 1 93 ? 11.387 -12.565 -7.860 1.00 90.06 93 GLN A CA 1
ATOM 721 C C . GLN A 1 93 ? 11.142 -11.746 -9.132 1.00 90.06 93 GLN A C 1
ATOM 723 O O . GLN A 1 93 ? 10.957 -12.327 -10.201 1.00 90.06 93 GLN A O 1
ATOM 728 N N . ARG A 1 94 ? 11.209 -10.410 -9.060 1.00 87.44 94 ARG A N 1
ATOM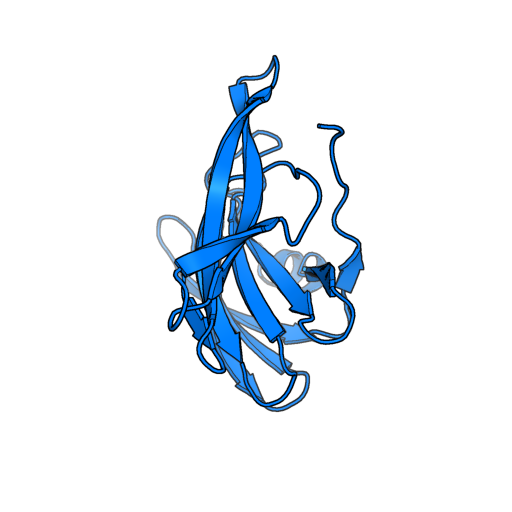 729 C CA . ARG A 1 94 ? 11.189 -9.541 -10.248 1.00 87.44 94 ARG A CA 1
ATOM 730 C C . ARG A 1 94 ? 12.370 -9.793 -11.168 1.00 87.44 94 ARG A C 1
ATOM 732 O O . ARG A 1 94 ? 12.171 -9.922 -12.378 1.00 87.44 94 ARG A O 1
ATOM 739 N N . ALA A 1 95 ? 13.577 -9.876 -10.605 1.00 86.75 95 ALA A N 1
ATOM 740 C CA . ALA A 1 95 ? 14.793 -10.133 -11.368 1.00 86.75 95 ALA A CA 1
ATOM 741 C C . ALA A 1 95 ? 14.703 -11.475 -12.111 1.00 86.75 95 ALA A C 1
ATOM 743 O O . ALA A 1 95 ? 14.962 -11.536 -13.312 1.00 86.75 95 ALA A O 1
ATOM 744 N N . ALA A 1 96 ? 14.223 -12.525 -11.437 1.00 86.00 96 ALA A N 1
ATOM 745 C CA . ALA A 1 96 ? 14.021 -13.844 -12.039 1.00 86.00 96 ALA A CA 1
ATOM 746 C C . ALA A 1 96 ? 13.006 -13.852 -13.201 1.00 86.00 96 ALA A C 1
ATOM 748 O O . ALA A 1 96 ? 13.057 -14.731 -14.060 1.00 86.00 96 ALA A O 1
ATOM 749 N N . LYS A 1 97 ? 12.083 -12.884 -13.246 1.00 83.50 97 LYS A N 1
ATOM 750 C CA . LYS A 1 97 ? 11.069 -12.742 -14.305 1.00 83.50 97 LYS A CA 1
ATOM 751 C C . LYS A 1 97 ? 11.487 -11.806 -15.442 1.00 83.50 97 LYS A C 1
ATOM 753 O O . LYS A 1 97 ? 10.694 -11.601 -16.361 1.00 83.50 97 LYS A O 1
ATOM 758 N N . GLY A 1 98 ? 12.692 -11.227 -15.380 1.00 81.38 98 GLY A N 1
ATOM 759 C CA . GLY A 1 98 ? 13.148 -10.228 -16.351 1.00 81.38 98 GLY A CA 1
ATOM 760 C C . GLY A 1 98 ? 12.227 -9.006 -16.402 1.00 81.38 98 GLY A C 1
ATOM 761 O O . GLY A 1 98 ? 11.977 -8.463 -17.475 1.00 81.38 98 GLY A O 1
ATOM 762 N N . SER A 1 99 ? 11.652 -8.633 -15.254 1.00 73.31 99 SER A N 1
ATOM 763 C CA . SER A 1 99 ? 10.617 -7.606 -15.182 1.00 73.31 99 SER A CA 1
ATOM 764 C C . SER A 1 99 ? 11.139 -6.235 -15.612 1.00 73.31 99 SER A C 1
ATOM 766 O O . SER A 1 99 ? 12.141 -5.770 -15.065 1.00 73.31 99 SER A O 1
ATOM 768 N N . PRO A 1 100 ? 10.408 -5.513 -16.476 1.00 71.38 100 PRO A N 1
ATOM 769 C CA . PRO A 1 100 ? 10.647 -4.098 -16.704 1.00 71.38 100 PRO A CA 1
ATOM 770 C C . PRO A 1 100 ? 10.561 -3.288 -15.404 1.00 71.38 100 PRO A C 1
ATOM 772 O O . PRO A 1 100 ? 9.719 -3.567 -14.540 1.00 71.38 100 PRO A O 1
ATOM 775 N N . ALA A 1 101 ? 11.381 -2.237 -15.303 1.00 70.62 101 ALA A N 1
ATOM 776 C CA . ALA A 1 101 ? 11.444 -1.328 -14.154 1.00 70.62 101 ALA A CA 1
ATOM 777 C C . ALA A 1 101 ? 10.144 -0.534 -13.903 1.00 70.62 101 ALA A C 1
ATOM 779 O O . ALA A 1 101 ? 10.043 0.183 -12.918 1.00 70.62 101 ALA A O 1
ATOM 780 N N . ASN A 1 102 ? 9.149 -0.637 -14.786 1.00 80.38 102 ASN A N 1
ATOM 781 C CA . ASN A 1 102 ? 7.855 0.046 -14.729 1.00 80.38 102 ASN A CA 1
ATOM 782 C C . ASN A 1 102 ? 6.680 -0.916 -14.472 1.00 80.38 102 ASN A C 1
ATOM 784 O O . ASN A 1 102 ? 5.558 -0.625 -14.876 1.00 80.38 102 ASN A O 1
ATOM 788 N N . SER A 1 103 ? 6.939 -2.072 -13.859 1.00 87.94 103 SER A N 1
ATOM 789 C CA . SER A 1 103 ? 5.894 -3.062 -13.579 1.00 87.94 103 SER A CA 1
ATOM 790 C C . SER A 1 103 ? 5.303 -2.882 -12.180 1.00 87.94 103 SER A C 1
ATOM 792 O O . SER A 1 103 ? 6.039 -2.650 -11.212 1.00 87.94 103 SER A O 1
ATOM 794 N N . LYS A 1 104 ? 3.990 -3.073 -12.045 1.00 91.12 104 LYS A N 1
ATOM 795 C CA . LYS A 1 104 ? 3.271 -3.038 -10.764 1.00 91.12 104 LYS A CA 1
ATOM 796 C C . LYS A 1 104 ? 3.054 -4.447 -10.224 1.00 91.12 104 LYS A C 1
ATOM 798 O O . LYS A 1 104 ? 2.538 -5.295 -10.948 1.00 91.12 104 LYS A O 1
ATOM 803 N N . VAL A 1 105 ? 3.386 -4.689 -8.954 1.00 93.00 105 VAL A N 1
ATOM 804 C CA . VAL A 1 105 ? 2.833 -5.847 -8.239 1.00 93.00 105 VAL A CA 1
ATOM 805 C C . VAL A 1 105 ? 1.390 -5.547 -7.887 1.00 93.00 105 VAL A C 1
ATOM 807 O O . VAL A 1 105 ? 1.065 -4.477 -7.371 1.00 93.00 105 VAL A O 1
ATOM 810 N N . LYS A 1 106 ? 0.534 -6.519 -8.156 1.00 92.88 106 LYS A N 1
ATOM 811 C CA . LYS A 1 106 ? -0.879 -6.494 -7.832 1.00 92.88 106 LYS A CA 1
ATOM 812 C C . LYS A 1 106 ? -1.238 -7.764 -7.091 1.00 92.88 106 LYS A C 1
ATOM 814 O O . LYS A 1 106 ? -0.864 -8.861 -7.512 1.00 92.88 106 LYS A O 1
ATOM 819 N N . MET A 1 107 ? -1.914 -7.607 -5.965 1.00 92.94 107 MET A N 1
ATOM 820 C CA . MET A 1 107 ? -2.218 -8.727 -5.088 1.00 92.94 107 MET A CA 1
ATOM 821 C C . MET A 1 107 ? -3.494 -9.433 -5.549 1.00 92.94 107 MET A C 1
ATOM 823 O O . MET A 1 107 ? -4.450 -8.781 -5.958 1.00 92.94 107 MET A O 1
ATOM 827 N N . ILE A 1 108 ? -3.509 -10.765 -5.468 1.00 92.75 108 ILE A N 1
ATOM 828 C CA . ILE A 1 108 ? -4.692 -11.588 -5.750 1.00 92.75 108 ILE A CA 1
ATOM 829 C C . ILE A 1 108 ? -5.266 -12.117 -4.437 1.00 92.75 108 ILE A C 1
ATOM 831 O O . ILE A 1 108 ? -6.427 -11.871 -4.126 1.00 92.75 108 ILE A O 1
ATOM 835 N N . ILE A 1 109 ? -4.449 -12.854 -3.680 1.00 91.19 109 ILE A N 1
ATOM 836 C CA . ILE A 1 109 ? -4.847 -13.529 -2.440 1.00 91.19 109 ILE A CA 1
ATOM 837 C C . ILE A 1 109 ? -3.617 -13.802 -1.563 1.00 91.19 109 ILE A C 1
ATOM 839 O O . ILE A 1 109 ? -2.485 -13.797 -2.055 1.00 91.19 109 ILE A O 1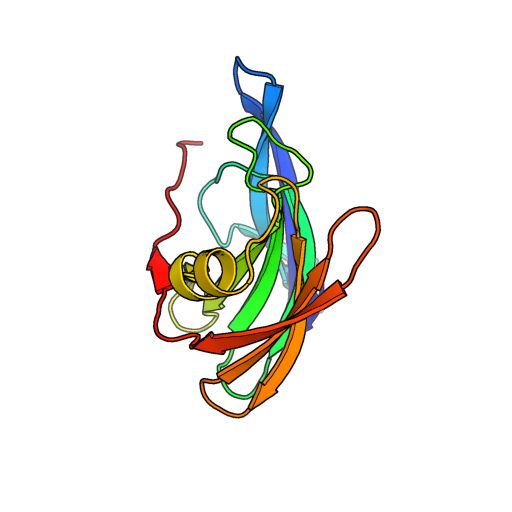
ATOM 843 N N . SER A 1 110 ? -3.830 -14.048 -0.271 1.00 90.06 110 SER A N 1
ATOM 844 C CA . SER A 1 110 ? -2.825 -14.606 0.636 1.00 90.06 110 SER A CA 1
ATOM 845 C C . SER A 1 110 ? -3.230 -15.997 1.111 1.00 90.06 110 SER A C 1
ATOM 847 O O . SER A 1 110 ? -4.418 -16.263 1.273 1.00 90.06 110 SER A O 1
ATOM 849 N N . GLU A 1 111 ? -2.245 -16.841 1.390 1.00 90.50 111 GLU A N 1
ATOM 850 C CA . GLU A 1 111 ? -2.429 -18.116 2.085 1.00 90.50 111 GLU A CA 1
ATOM 851 C C . GLU A 1 111 ? -1.313 -18.255 3.124 1.00 90.50 111 GLU A C 1
ATOM 853 O O . GLU A 1 111 ? -0.138 -18.449 2.784 1.00 90.50 111 GLU A O 1
ATOM 858 N N . GLY A 1 112 ? -1.658 -18.065 4.400 1.00 89.31 112 GLY A N 1
ATOM 859 C CA . GLY A 1 112 ? -0.670 -17.978 5.471 1.00 89.31 112 GLY A CA 1
ATOM 860 C C . GLY A 1 112 ? 0.316 -16.829 5.230 1.00 89.31 112 GLY A C 1
ATOM 861 O O . GLY A 1 112 ? -0.060 -15.656 5.205 1.00 89.31 112 GLY A O 1
ATOM 862 N N . ASN A 1 113 ? 1.593 -17.165 5.030 1.00 91.81 113 ASN A N 1
ATOM 863 C CA . ASN A 1 113 ? 2.651 -16.178 4.787 1.00 91.81 113 ASN A CA 1
ATOM 864 C C . ASN A 1 113 ? 2.867 -15.858 3.302 1.00 91.81 113 ASN A C 1
ATOM 866 O O . ASN A 1 113 ? 3.599 -14.923 2.975 1.00 91.81 113 ASN A O 1
ATOM 870 N N . LEU A 1 114 ? 2.259 -16.629 2.399 1.00 94.81 114 LEU A N 1
ATOM 871 C CA . LEU A 1 114 ? 2.456 -16.465 0.966 1.00 94.81 114 LEU A CA 1
ATOM 872 C C . LEU A 1 114 ? 1.450 -15.476 0.391 1.00 94.81 114 LEU A C 1
ATOM 874 O O . LEU A 1 114 ? 0.266 -15.490 0.722 1.00 94.81 114 LEU A O 1
ATOM 878 N N . LEU A 1 115 ? 1.934 -14.632 -0.513 1.00 94.25 115 LEU A N 1
ATOM 879 C CA . LEU A 1 115 ? 1.151 -13.641 -1.233 1.00 94.25 115 LEU A CA 1
ATOM 880 C C . LEU A 1 115 ? 1.184 -13.991 -2.716 1.00 94.25 115 LEU A C 1
ATOM 882 O O . LEU A 1 115 ? 2.221 -13.880 -3.375 1.00 94.25 115 LEU A O 1
ATOM 886 N N . TYR A 1 116 ? 0.037 -14.386 -3.250 1.00 94.75 116 TYR A N 1
ATOM 887 C CA . TYR A 1 116 ? -0.129 -14.690 -4.661 1.00 94.75 116 TYR A CA 1
ATOM 888 C C . TYR A 1 116 ? -0.486 -13.407 -5.397 1.00 94.75 116 TYR A C 1
ATOM 890 O O . TYR A 1 116 ? -1.481 -12.742 -5.099 1.00 94.75 116 TYR A O 1
ATOM 898 N N . CYS A 1 117 ? 0.361 -13.046 -6.349 1.00 94.56 117 CYS A N 1
ATOM 899 C CA . CYS A 1 117 ? 0.342 -11.761 -7.022 1.00 94.56 117 CYS A CA 1
ATOM 900 C C . CYS A 1 117 ? 0.471 -11.940 -8.536 1.00 94.56 117 CYS A C 1
ATOM 902 O O . CYS A 1 117 ? 0.909 -12.981 -9.038 1.00 94.56 117 CYS A O 1
ATOM 904 N N . TYR A 1 118 ? 0.165 -10.877 -9.268 1.00 92.94 118 TYR A N 1
ATOM 905 C CA . TYR A 1 118 ? 0.629 -10.704 -10.633 1.00 92.94 118 TYR A CA 1
ATOM 906 C C . TYR A 1 118 ? 1.516 -9.469 -10.738 1.00 92.94 118 TYR A C 1
ATOM 908 O O . TYR A 1 118 ? 1.307 -8.448 -10.086 1.00 92.94 118 TYR A O 1
ATOM 916 N N . LEU A 1 119 ? 2.534 -9.592 -11.572 1.00 91.50 119 LEU A N 1
ATOM 917 C CA . LEU A 1 119 ? 3.401 -8.520 -11.999 1.00 91.50 119 LEU A CA 1
ATOM 918 C C . LEU A 1 119 ? 2.887 -8.023 -13.343 1.00 91.50 119 LEU A C 1
ATOM 920 O O . LEU A 1 119 ? 2.883 -8.786 -14.309 1.00 91.50 119 LEU A O 1
ATOM 924 N N . GLN A 1 120 ? 2.414 -6.784 -13.385 1.00 89.31 120 GLN A N 1
ATOM 925 C CA . GLN A 1 120 ? 1.781 -6.188 -14.554 1.00 89.31 120 GLN A CA 1
ATOM 926 C C . GLN A 1 120 ? 2.670 -5.104 -15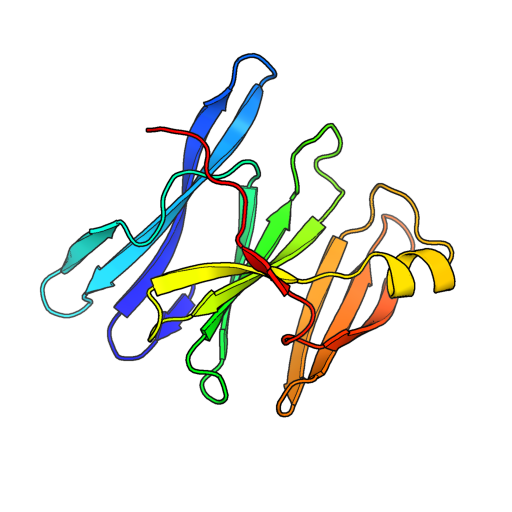.155 1.00 89.31 120 GLN A C 1
ATOM 928 O O . GLN A 1 120 ? 2.974 -4.120 -14.481 1.00 89.31 120 GLN A O 1
ATOM 933 N N . ASP A 1 121 ? 3.034 -5.264 -16.425 1.00 84.38 121 ASP A N 1
ATOM 934 C CA . ASP A 1 121 ? 3.563 -4.184 -17.260 1.00 84.38 121 ASP A CA 1
ATOM 935 C C . ASP A 1 121 ? 2.492 -3.706 -18.265 1.00 84.38 121 ASP A C 1
ATOM 937 O O . ASP A 1 121 ? 1.334 -4.123 -18.206 1.00 84.38 121 ASP A O 1
ATOM 941 N N . ALA A 1 122 ? 2.856 -2.806 -19.183 1.00 78.94 122 ALA A N 1
ATOM 942 C CA . ALA A 1 122 ? 1.928 -2.244 -20.171 1.00 78.94 122 ALA A CA 1
ATOM 943 C C . ALA A 1 122 ? 1.361 -3.270 -21.179 1.00 78.94 122 ALA A C 1
ATOM 945 O O . ALA A 1 122 ? 0.383 -2.986 -21.865 1.00 78.94 122 ALA A O 1
ATOM 946 N N . THR A 1 123 ? 1.984 -4.440 -21.306 1.00 80.56 123 THR A N 1
ATOM 947 C CA . THR A 1 123 ? 1.735 -5.429 -22.365 1.00 80.56 123 THR A CA 1
ATOM 948 C C . THR A 1 123 ? 1.489 -6.844 -21.849 1.00 80.56 123 THR A C 1
ATOM 950 O O . THR A 1 123 ? 0.895 -7.656 -22.558 1.00 80.56 123 THR A O 1
ATOM 953 N N . LYS A 1 124 ? 1.968 -7.176 -20.646 1.00 84.25 124 LYS A N 1
ATOM 954 C CA . LYS A 1 124 ? 2.008 -8.538 -20.115 1.00 84.25 124 LYS A CA 1
ATOM 955 C C . LYS A 1 124 ? 1.708 -8.563 -18.623 1.00 84.25 124 LYS A C 1
ATOM 957 O O . LYS A 1 124 ? 1.880 -7.590 -17.890 1.00 84.25 124 LYS A O 1
ATOM 962 N N . SER A 1 125 ? 1.257 -9.725 -18.167 1.00 89.00 125 SER A N 1
ATOM 963 C CA . SER A 1 125 ? 1.135 -10.044 -16.749 1.00 89.00 125 SER A CA 1
ATOM 964 C C . SER A 1 125 ? 1.756 -11.406 -16.477 1.00 89.00 125 SER A C 1
ATOM 966 O O . SER A 1 125 ? 1.582 -12.337 -17.262 1.00 89.00 125 SER A O 1
ATOM 968 N N . GLN A 1 126 ? 2.504 -11.515 -15.384 1.00 91.06 126 GLN A N 1
ATOM 969 C CA . GLN A 1 126 ? 3.156 -12.753 -14.959 1.00 91.06 126 GLN A CA 1
ATOM 970 C C . GLN A 1 126 ? 2.838 -13.030 -13.497 1.00 91.06 126 GLN A C 1
ATOM 972 O O . GLN A 1 126 ? 2.815 -12.110 -12.687 1.00 91.06 126 GLN A O 1
ATOM 977 N N . THR A 1 127 ? 2.621 -14.292 -13.137 1.00 93.12 127 THR A N 1
ATOM 978 C CA . THR A 1 127 ? 2.393 -14.654 -11.737 1.00 93.12 127 THR A CA 1
ATOM 979 C C . THR A 1 127 ? 3.672 -14.526 -10.917 1.00 93.12 127 THR A C 1
ATOM 981 O O . THR A 1 127 ? 4.783 -14.823 -11.376 1.00 93.12 127 THR A O 1
ATOM 984 N N . LEU A 1 128 ? 3.483 -14.108 -9.674 1.00 93.25 128 LEU A N 1
ATOM 985 C CA . LEU A 1 128 ? 4.516 -13.838 -8.694 1.00 93.25 128 LEU A CA 1
ATOM 986 C C . LEU A 1 128 ? 4.031 -14.353 -7.335 1.00 93.25 128 LEU A C 1
ATOM 988 O O . LEU A 1 128 ? 2.892 -14.096 -6.959 1.00 93.25 128 LEU A O 1
ATOM 992 N N . VAL A 1 129 ? 4.885 -15.065 -6.603 1.00 95.31 129 VAL A N 1
ATOM 993 C CA . VAL A 1 129 ? 4.620 -15.444 -5.208 1.00 95.31 129 VAL A CA 1
ATOM 994 C C . VAL A 1 129 ? 5.644 -14.736 -4.335 1.00 95.31 129 VAL A C 1
ATOM 996 O O . VAL A 1 129 ? 6.843 -14.835 -4.599 1.00 95.31 129 VAL A O 1
ATOM 999 N N . LEU A 1 130 ? 5.166 -14.005 -3.332 1.00 95.38 130 LEU A N 1
ATOM 1000 C CA . LEU A 1 130 ? 5.983 -13.300 -2.344 1.00 95.38 130 LEU A CA 1
ATOM 1001 C C . LEU A 1 130 ? 5.750 -13.897 -0.954 1.00 95.38 130 LEU A C 1
ATOM 1003 O O . LEU A 1 130 ? 4.728 -14.537 -0.721 1.00 95.38 130 LEU A O 1
ATOM 1007 N N . ASP A 1 131 ? 6.679 -13.660 -0.034 1.00 94.62 131 ASP A N 1
ATOM 1008 C CA . ASP A 1 131 ? 6.537 -14.010 1.382 1.00 94.62 131 ASP A CA 1
ATOM 1009 C C . ASP A 1 131 ? 6.394 -12.719 2.194 1.00 94.62 131 ASP A C 1
ATOM 1011 O O . ASP A 1 131 ? 7.267 -11.849 2.149 1.00 94.62 131 ASP A O 1
ATOM 1015 N N . ILE A 1 132 ? 5.297 -12.579 2.942 1.00 93.12 132 ILE A N 1
ATOM 1016 C CA . ILE A 1 132 ? 5.030 -11.389 3.761 1.00 93.12 132 ILE A CA 1
ATOM 1017 C C . ILE A 1 132 ? 6.098 -11.169 4.841 1.00 93.12 132 ILE A C 1
ATOM 1019 O O . ILE A 1 132 ? 6.302 -10.038 5.275 1.00 93.12 132 ILE A O 1
ATOM 1023 N N . ASN A 1 133 ? 6.814 -12.213 5.264 1.00 93.56 133 ASN A N 1
ATOM 1024 C CA . ASN A 1 133 ? 7.888 -12.088 6.250 1.00 93.56 133 ASN A CA 1
ATOM 1025 C C . ASN A 1 133 ? 9.161 -11.481 5.662 1.00 93.56 133 ASN A C 1
ATOM 1027 O O . ASN A 1 133 ? 9.988 -10.953 6.406 1.00 93.56 133 ASN A O 1
ATOM 1031 N N . GLN A 1 134 ? 9.318 -11.500 4.336 1.00 96.25 134 GLN A N 1
ATOM 1032 C CA . GLN A 1 134 ? 10.395 -10.797 3.644 1.00 96.25 134 GLN A CA 1
ATOM 1033 C C . GLN A 1 134 ? 10.030 -9.318 3.508 1.00 96.25 134 GLN A C 1
ATOM 1035 O O . GLN A 1 134 ? 9.819 -8.804 2.413 1.00 96.25 134 GLN A O 1
ATOM 1040 N N . LYS A 1 135 ? 9.926 -8.627 4.644 1.00 95.12 135 LYS A N 1
ATOM 1041 C CA . LYS A 1 135 ? 9.534 -7.219 4.721 1.00 95.12 135 LYS A CA 1
ATOM 1042 C C . LYS A 1 135 ? 10.526 -6.394 5.524 1.00 95.12 135 LYS A C 1
ATOM 1044 O O . LYS A 1 135 ? 11.163 -6.889 6.452 1.00 95.12 135 LYS A O 1
ATOM 1049 N N . SER A 1 136 ? 10.611 -5.112 5.201 1.00 95.69 136 SER A N 1
ATOM 1050 C CA . SER A 1 136 ? 11.385 -4.123 5.952 1.00 95.69 136 SER A CA 1
ATOM 1051 C C . SER A 1 136 ? 10.499 -2.936 6.337 1.00 95.69 136 SER A C 1
ATOM 1053 O O . SER A 1 136 ? 9.565 -2.609 5.597 1.00 95.69 136 SER A O 1
ATOM 1055 N N . PRO A 1 137 ? 10.739 -2.280 7.490 1.00 95.38 137 PRO A N 1
ATOM 1056 C CA . PRO A 1 137 ? 10.015 -1.067 7.854 1.00 95.38 137 PRO A CA 1
ATOM 1057 C C . PRO A 1 137 ? 10.075 -0.038 6.726 1.00 95.38 137 PRO A C 1
ATOM 1059 O O . PRO A 1 137 ? 11.142 0.212 6.163 1.00 95.38 137 PRO A O 1
ATOM 1062 N N . MET A 1 138 ? 8.929 0.549 6.382 1.00 93.62 138 MET A N 1
ATOM 1063 C CA . MET A 1 138 ? 8.889 1.548 5.322 1.00 93.62 138 MET A CA 1
ATOM 1064 C C . MET A 1 138 ? 9.586 2.836 5.796 1.00 93.62 138 MET A C 1
ATOM 1066 O O . MET A 1 138 ? 9.290 3.305 6.900 1.00 93.62 138 MET A O 1
ATOM 1070 N N . PRO A 1 139 ? 10.487 3.433 4.993 1.00 92.38 139 PRO A N 1
ATOM 1071 C CA . PRO A 1 139 ? 11.112 4.701 5.342 1.00 92.38 139 PRO A CA 1
ATOM 1072 C C . PRO A 1 139 ? 10.064 5.810 5.446 1.00 92.38 139 PRO A C 1
ATOM 1074 O O . PRO A 1 139 ? 9.366 6.120 4.479 1.00 92.38 139 PRO A O 1
ATOM 1077 N N . MET A 1 140 ? 9.967 6.415 6.626 1.00 94.12 140 MET A N 1
ATOM 1078 C CA . MET A 1 140 ? 9.095 7.563 6.846 1.00 94.12 140 MET A CA 1
ATOM 1079 C C . MET A 1 140 ? 9.837 8.854 6.491 1.00 94.12 140 MET A C 1
ATOM 1081 O O . MET A 1 140 ? 11.029 9.000 6.759 1.00 94.12 140 MET A O 1
ATOM 1085 N N . VAL A 1 141 ? 9.117 9.811 5.922 1.00 90.31 141 VAL A N 1
ATOM 1086 C CA . VAL A 1 141 ? 9.541 11.198 5.750 1.00 90.31 141 VAL A CA 1
ATOM 1087 C C . VAL A 1 141 ? 8.831 12.037 6.814 1.00 90.31 141 VAL A C 1
ATOM 1089 O O . VAL A 1 141 ? 7.673 11.772 7.130 1.00 90.31 141 VAL A O 1
ATOM 1092 N N . GLY A 1 142 ? 9.530 12.996 7.426 1.00 75.75 142 GLY A N 1
ATOM 1093 C CA . GLY A 1 142 ? 8.986 13.809 8.525 1.00 75.75 142 GLY A CA 1
ATOM 1094 C C . GLY A 1 142 ? 7.675 14.517 8.166 1.00 75.75 142 GLY A C 1
ATOM 1095 O O . GLY A 1 142 ? 7.362 14.673 6.985 1.00 75.75 142 GLY A O 1
ATOM 1096 N N . ASP A 1 143 ? 6.905 14.928 9.176 1.00 69.12 143 ASP A N 1
ATOM 1097 C CA . ASP A 1 143 ? 5.660 15.681 8.964 1.00 69.12 143 ASP A CA 1
ATOM 1098 C C . ASP A 1 143 ? 5.906 17.088 8.403 1.00 69.12 143 ASP A C 1
ATOM 1100 O O . ASP A 1 143 ? 6.873 17.757 8.828 1.00 69.12 143 ASP A O 1
#

Foldseek 3Di:
DEDDPQKDKDKDQPDADPVRFTKMFIWIARNPPRDIDTLDFIATWAWDDWDQDVLQRWIKTWTQRRPPASLQIFIWIQRPVVSFIWTFDCPVVCVVVVHDNRWTWAFDDDDRQKTWTWTDDPPDIDIDIGGNVNIDGGDHDHD

Sequence (143 aa):
MCVANNDLYYATVVRFDAAKIPISQIYKVDLTNKKKTKLTGQFKGKVDTMYYYPENASVMVEYSDADGNENYGKLAAYSIGEGTLSSINDDTQRAAKGSPANSKVKMIISEGNLLYCYLQDATKSQTLVLDINQKSPMPMVGD

pLDDT: mean 90.91, std 8.27, range [54.94, 98.38]

Secondary structure (DSSP, 8-state):
-EEETTEEEEEEEEEE-TT--EEEEEEEEETTT--EEE-S-EEESEEEEEEEEGGGTEEEEEEE-TTT-TT-EEEEEEETTTTEEEEEP-HHHHHHTT--TTPEEEEEEEETTEEEEEEE-SS-EEEEEEETTSEEEPPEEP-

Radius of gyration: 14.94 Å; chains: 1; bounding box: 34×37×38 Å